Protein AF-A0A7S2WRI7-F1 (afdb_monomer_lite)

Radius of gyration: 18.23 Å; chains: 1; bounding box: 42×22×60 Å

Sequence (151 aa):
MTVATDINPDDLCPLSAICCYVSSIYTKFPDCIGCQGKNVCLCLDSEFLAFKLLKPDGRDDVFMICQEAKCYIIQPKTCCKIQTQCFIFDTRGALPFDAEVPQLCTICGATLYHTSPGFKGCCATLKEIKGGGAPAEPIGGAPVTSAEMER

Organism: NCBI:txid1034831

Structure (mmCIF, N/CA/C/O backbone):
data_AF-A0A7S2WRI7-F1
#
_entry.id   AF-A0A7S2WRI7-F1
#
loop_
_atom_site.group_PDB
_atom_site.id
_atom_site.type_symbol
_atom_site.label_atom_id
_atom_site.label_alt_id
_atom_site.label_comp_id
_atom_site.label_asym_id
_atom_site.label_entity_id
_atom_site.label_seq_id
_atom_site.pdbx_PDB_ins_code
_atom_site.Cartn_x
_atom_site.Cartn_y
_atom_site.Cartn_z
_atom_site.occupancy
_atom_site.B_iso_or_equiv
_atom_site.auth_seq_id
_atom_site.auth_comp_id
_atom_site.auth_asym_id
_atom_site.auth_atom_id
_atom_site.pdbx_PDB_model_num
ATOM 1 N N . MET A 1 1 ? -9.515 -7.076 17.828 1.00 44.53 1 MET A N 1
ATOM 2 C CA . MET A 1 1 ? -10.061 -6.069 16.895 1.00 44.53 1 MET A CA 1
ATOM 3 C C . MET A 1 1 ? -9.432 -6.315 15.540 1.00 44.53 1 MET A C 1
ATOM 5 O O . MET A 1 1 ? -8.381 -5.772 15.221 1.00 44.53 1 MET A O 1
ATOM 9 N N . THR A 1 2 ? -10.039 -7.221 14.790 1.00 45.69 2 THR A N 1
ATOM 10 C CA . THR A 1 2 ? -9.568 -7.656 13.482 1.00 45.69 2 THR A CA 1
ATOM 11 C C . THR A 1 2 ? -10.263 -6.796 12.436 1.00 45.69 2 THR A C 1
ATOM 13 O O . THR A 1 2 ? -11.476 -6.858 12.239 1.00 45.69 2 THR A O 1
ATOM 16 N N . VAL A 1 3 ? -9.489 -5.905 11.836 1.00 54.28 3 VAL A N 1
ATOM 17 C CA . VAL A 1 3 ? -9.949 -4.918 10.858 1.00 54.28 3 VAL A CA 1
ATOM 18 C C . VAL A 1 3 ? -10.250 -5.628 9.538 1.00 54.28 3 VAL A C 1
ATOM 20 O O . VAL A 1 3 ? -9.668 -6.683 9.261 1.00 54.28 3 VAL A O 1
ATOM 23 N N . ALA A 1 4 ? -11.166 -5.085 8.725 1.00 52.88 4 ALA A N 1
ATOM 24 C CA . ALA A 1 4 ? -11.332 -5.545 7.350 1.00 52.88 4 ALA A CA 1
ATOM 25 C C . ALA A 1 4 ? -9.963 -5.645 6.657 1.00 52.88 4 ALA A C 1
ATOM 27 O O . ALA A 1 4 ? -9.086 -4.804 6.830 1.00 52.88 4 ALA A O 1
ATOM 28 N N . THR A 1 5 ? -9.795 -6.772 5.984 1.00 55.97 5 THR A N 1
ATOM 29 C CA . THR A 1 5 ? -8.548 -7.491 5.743 1.00 55.97 5 THR A CA 1
ATOM 30 C C . THR A 1 5 ? -7.458 -6.669 5.065 1.00 55.97 5 THR A C 1
ATOM 32 O O . THR A 1 5 ? -7.734 -5.796 4.246 1.00 55.97 5 THR A O 1
ATOM 35 N N . ASP A 1 6 ? -6.206 -7.008 5.377 1.00 63.44 6 ASP A N 1
ATOM 36 C CA . ASP A 1 6 ? -5.056 -6.607 4.572 1.00 63.44 6 ASP A CA 1
ATOM 37 C C . ASP A 1 6 ? -5.349 -6.929 3.097 1.00 63.44 6 ASP A C 1
ATOM 39 O O . ASP A 1 6 ? -5.741 -8.056 2.770 1.00 63.44 6 ASP A O 1
ATOM 43 N N . ILE A 1 7 ? -5.277 -5.919 2.223 1.00 78.00 7 ILE A N 1
ATOM 44 C CA . ILE A 1 7 ? -5.629 -6.101 0.814 1.00 78.00 7 ILE A CA 1
ATOM 45 C C . ILE A 1 7 ? -4.545 -6.953 0.189 1.00 78.00 7 ILE A C 1
ATOM 47 O O . ILE A 1 7 ? -3.381 -6.542 0.130 1.00 78.00 7 ILE A O 1
ATOM 51 N N . ASN A 1 8 ? -4.946 -8.108 -0.338 1.00 81.88 8 ASN A N 1
ATOM 52 C CA . ASN A 1 8 ? -4.031 -8.951 -1.076 1.00 81.88 8 ASN A CA 1
ATOM 53 C C . ASN A 1 8 ? -3.515 -8.176 -2.307 1.00 81.88 8 ASN A C 1
ATOM 55 O O . ASN A 1 8 ? -4.322 -7.837 -3.177 1.00 81.88 8 ASN A O 1
ATOM 59 N N . PRO A 1 9 ? -2.200 -7.895 -2.409 1.00 80.69 9 PRO A N 1
ATOM 60 C CA . PRO A 1 9 ? -1.638 -7.180 -3.553 1.00 80.69 9 PRO A CA 1
ATOM 61 C C . PRO A 1 9 ? -1.982 -7.840 -4.887 1.00 80.69 9 PRO A C 1
ATOM 63 O O . PRO A 1 9 ? -2.146 -7.147 -5.882 1.00 80.69 9 PRO A O 1
ATOM 66 N N . ASP A 1 10 ? -2.127 -9.163 -4.928 1.00 83.19 10 ASP A N 1
ATOM 67 C CA . ASP A 1 10 ? -2.395 -9.884 -6.172 1.00 83.19 10 ASP A CA 1
ATOM 68 C C . ASP A 1 10 ? -3.760 -9.538 -6.795 1.00 83.19 10 ASP A C 1
ATOM 70 O O . ASP A 1 10 ? -3.931 -9.692 -8.004 1.00 83.19 10 ASP A O 1
ATOM 74 N N . ASP A 1 11 ? -4.702 -9.021 -5.999 1.00 84.94 11 ASP A N 1
ATOM 75 C CA . ASP A 1 11 ? -6.034 -8.600 -6.446 1.00 84.94 11 ASP A CA 1
ATOM 76 C C . ASP A 1 11 ? -6.085 -7.155 -6.969 1.00 84.94 11 ASP A C 1
ATOM 78 O O . ASP A 1 11 ? -7.133 -6.696 -7.429 1.00 84.94 11 ASP A O 1
ATOM 82 N N . LEU A 1 12 ? -4.984 -6.411 -6.865 1.00 87.56 12 LEU A N 1
ATOM 83 C CA . LEU A 1 12 ? -4.922 -5.017 -7.284 1.00 87.56 12 LEU A CA 1
ATOM 84 C C . LEU A 1 12 ? -4.808 -4.910 -8.801 1.00 87.56 12 LEU A C 1
ATOM 86 O O . LEU A 1 12 ? -3.974 -5.580 -9.408 1.00 87.56 12 LEU A O 1
ATOM 90 N N . CYS A 1 13 ? -5.596 -4.014 -9.393 1.00 89.06 13 CYS A N 1
ATOM 91 C CA . CYS A 1 13 ? -5.472 -3.618 -10.792 1.00 89.06 13 CYS A CA 1
ATOM 92 C C . CYS A 1 13 ? -4.631 -2.334 -10.879 1.00 89.06 13 CYS A C 1
ATOM 94 O O . CYS A 1 13 ? -5.143 -1.266 -10.524 1.00 89.06 13 CYS A O 1
ATOM 96 N N . PRO A 1 14 ? -3.363 -2.379 -11.327 1.00 88.44 14 PRO A N 1
ATOM 97 C CA . PRO A 1 14 ? -2.529 -1.188 -11.439 1.00 88.44 14 PRO A CA 1
ATOM 98 C C . PRO A 1 14 ? -3.119 -0.218 -12.463 1.00 88.44 14 PRO A C 1
ATOM 100 O O . PRO A 1 14 ? -3.391 -0.598 -13.596 1.00 88.44 14 PRO A O 1
ATOM 103 N N . LEU A 1 15 ? -3.302 1.044 -12.082 1.00 88.19 15 LEU A N 1
ATOM 104 C CA . LEU A 1 15 ? -3.749 2.117 -12.973 1.00 88.19 15 LEU A CA 1
ATOM 105 C C . LEU A 1 15 ? -2.561 2.924 -13.501 1.00 88.19 15 LEU A C 1
ATOM 107 O O . LEU A 1 15 ? -2.513 3.278 -14.678 1.00 88.19 15 LEU A O 1
ATOM 111 N N . SER A 1 16 ? -1.606 3.221 -12.624 1.00 87.81 16 SER A N 1
ATOM 112 C CA . SER A 1 16 ? -0.396 3.971 -12.942 1.00 87.81 16 SER A CA 1
ATOM 113 C C . SER A 1 16 ? 0.750 3.430 -12.106 1.00 87.81 16 SER A C 1
ATOM 115 O O . SER A 1 16 ? 0.604 3.257 -10.899 1.00 87.81 16 SER A O 1
ATOM 117 N N . ALA A 1 17 ? 1.883 3.140 -12.729 1.00 87.06 17 ALA A N 1
ATOM 118 C CA . ALA A 1 17 ? 3.058 2.666 -12.017 1.00 87.06 17 ALA A CA 1
ATOM 119 C C . ALA A 1 17 ? 4.324 3.174 -12.689 1.00 87.06 17 ALA A C 1
ATOM 121 O O . ALA A 1 17 ? 4.432 3.130 -13.916 1.00 87.06 17 ALA A O 1
ATOM 122 N N . ILE A 1 18 ? 5.287 3.608 -11.881 1.00 85.62 18 ILE A N 1
ATOM 123 C CA . ILE A 1 18 ? 6.623 3.961 -12.344 1.00 85.62 18 ILE A CA 1
ATOM 124 C C . ILE A 1 18 ? 7.658 3.494 -11.327 1.00 85.62 18 ILE A C 1
ATOM 126 O O . ILE A 1 18 ? 7.663 3.917 -10.171 1.00 85.62 18 ILE A O 1
ATOM 130 N N . CYS A 1 19 ? 8.561 2.625 -11.776 1.00 82.00 19 CYS A N 1
ATOM 131 C CA . CYS A 1 19 ? 9.657 2.088 -10.978 1.00 82.00 19 CYS A CA 1
ATOM 132 C C . CYS A 1 19 ? 9.170 1.455 -9.667 1.00 82.00 19 CYS A C 1
ATOM 134 O O . CYS A 1 19 ? 8.765 0.300 -9.663 1.00 82.00 19 CYS A O 1
ATOM 136 N N . CYS A 1 20 ? 9.269 2.189 -8.559 1.00 84.50 20 CYS A N 1
ATOM 137 C CA . CYS A 1 20 ? 9.031 1.732 -7.194 1.00 84.50 20 CYS A CA 1
ATOM 138 C C . CYS A 1 20 ? 7.692 2.199 -6.629 1.00 84.50 20 CYS A C 1
ATOM 140 O O . CYS A 1 20 ? 7.500 2.108 -5.423 1.00 84.50 20 CYS A O 1
ATOM 142 N N . TYR A 1 21 ? 6.812 2.755 -7.458 1.00 87.69 21 TYR A N 1
ATOM 143 C CA . TYR A 1 21 ? 5.544 3.321 -7.027 1.00 87.69 21 TYR A CA 1
ATOM 144 C C . TYR A 1 21 ? 4.421 2.826 -7.929 1.00 87.69 21 TYR A C 1
ATOM 146 O O . TYR A 1 21 ? 4.519 2.907 -9.155 1.00 87.69 21 TYR A O 1
ATOM 154 N N . VAL A 1 22 ? 3.361 2.316 -7.313 1.00 90.12 22 VAL A N 1
ATOM 155 C CA . VAL A 1 22 ? 2.214 1.710 -7.983 1.00 90.12 22 VAL A CA 1
ATOM 156 C C . VAL A 1 22 ? 0.946 2.287 -7.370 1.00 90.12 22 VAL A C 1
ATOM 158 O O . VAL A 1 22 ? 0.697 2.135 -6.177 1.00 90.12 22 VAL A O 1
ATOM 161 N N . SER A 1 23 ? 0.128 2.915 -8.201 1.00 91.19 23 SER A N 1
ATOM 162 C CA . SER A 1 23 ? -1.248 3.284 -7.893 1.00 91.19 23 SER A CA 1
ATOM 163 C C . SER A 1 23 ? -2.183 2.317 -8.602 1.00 91.19 23 SER A C 1
ATOM 165 O O . SER A 1 23 ? -2.118 2.149 -9.821 1.00 91.19 23 SER A O 1
ATOM 167 N N . SER A 1 24 ? -3.062 1.695 -7.833 1.00 91.50 24 SER A N 1
ATOM 168 C CA . SER A 1 24 ? -3.968 0.639 -8.260 1.00 91.50 24 SER A CA 1
ATOM 169 C C . SER A 1 24 ? -5.400 0.936 -7.840 1.00 91.50 24 SER A C 1
ATOM 171 O O . SER A 1 24 ? -5.658 1.791 -6.990 1.00 91.50 24 SER A O 1
ATOM 173 N N . ILE A 1 25 ? -6.330 0.195 -8.431 1.00 90.81 25 ILE A N 1
ATOM 174 C CA . ILE A 1 25 ? -7.738 0.186 -8.058 1.00 90.81 25 ILE A CA 1
ATOM 175 C C . ILE A 1 25 ? -8.082 -1.188 -7.469 1.00 90.81 25 ILE A C 1
ATOM 177 O O . ILE A 1 25 ? -7.679 -2.226 -7.998 1.00 90.81 25 ILE A O 1
ATOM 181 N N . TYR A 1 26 ? -8.847 -1.180 -6.381 1.00 89.94 26 TYR A N 1
ATOM 182 C CA . TYR A 1 26 ? -9.406 -2.340 -5.702 1.00 89.94 26 TYR A CA 1
ATOM 183 C C . TYR A 1 26 ? -10.903 -2.130 -5.463 1.00 89.94 26 TYR A C 1
ATOM 185 O O . TYR A 1 26 ? -11.313 -1.294 -4.661 1.00 89.94 26 TYR A O 1
ATOM 193 N N . THR A 1 27 ? -11.745 -2.886 -6.164 1.00 87.69 27 THR A N 1
ATOM 194 C CA . THR A 1 27 ? -13.203 -2.669 -6.185 1.00 87.69 27 THR A CA 1
ATOM 195 C C . THR A 1 27 ? -14.003 -3.716 -5.408 1.00 87.69 27 THR A C 1
ATOM 197 O O . THR A 1 27 ? -15.231 -3.720 -5.478 1.00 87.69 27 THR A O 1
ATOM 200 N N . LYS A 1 28 ? -13.352 -4.600 -4.636 1.00 86.62 28 LYS A N 1
ATOM 201 C CA . LYS A 1 28 ? -14.062 -5.654 -3.894 1.00 86.62 28 LYS A CA 1
ATOM 202 C C . LYS A 1 28 ? -14.755 -5.084 -2.654 1.00 86.62 28 LYS A C 1
ATOM 204 O O . LYS A 1 28 ? -14.110 -4.715 -1.675 1.00 86.62 28 LYS A O 1
ATOM 209 N N . PHE A 1 29 ? -16.081 -5.040 -2.693 1.00 84.12 29 PHE A N 1
ATOM 210 C CA . PHE A 1 29 ? -16.920 -4.684 -1.550 1.00 84.12 29 PHE A CA 1
ATOM 211 C C . PHE A 1 29 ? -17.024 -5.866 -0.563 1.00 84.12 29 PHE A C 1
ATOM 213 O O . PHE A 1 29 ? -17.133 -7.005 -1.019 1.00 84.12 29 PHE A O 1
ATOM 220 N N . PRO A 1 30 ? -17.043 -5.644 0.766 1.00 84.81 30 PRO A N 1
ATOM 221 C CA . PRO A 1 30 ? -16.974 -4.359 1.478 1.00 84.81 30 PRO A CA 1
ATOM 222 C C . PRO A 1 30 ? -15.541 -3.875 1.778 1.00 84.81 30 PRO A C 1
ATOM 224 O O . PRO A 1 30 ? -15.359 -2.792 2.331 1.00 84.81 30 PRO A O 1
ATOM 227 N N . ASP A 1 31 ? -14.518 -4.651 1.419 1.00 84.50 31 ASP A N 1
ATOM 228 C CA . ASP A 1 31 ? -13.116 -4.402 1.786 1.00 84.50 31 ASP A CA 1
ATOM 229 C C . ASP A 1 31 ? -12.534 -3.11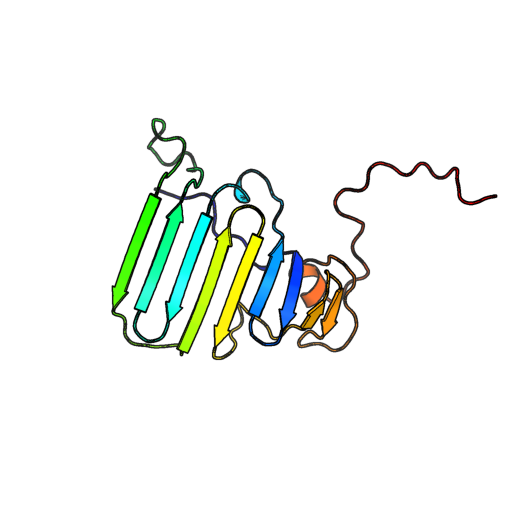0 1.182 1.00 84.50 31 ASP A C 1
ATOM 231 O O . ASP A 1 31 ? -11.613 -2.508 1.743 1.00 84.50 31 AS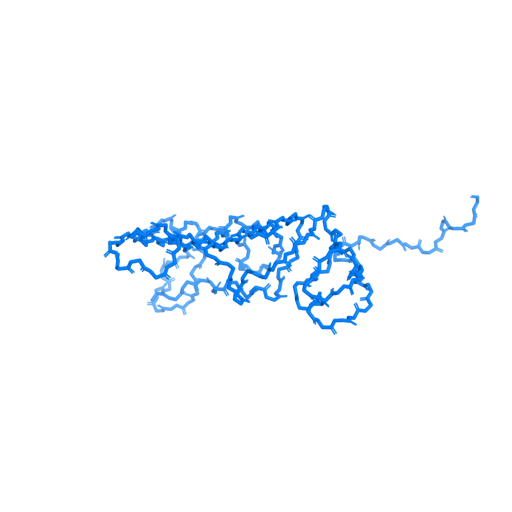P A O 1
ATOM 235 N N . CYS A 1 32 ? -13.085 -2.646 0.060 1.00 86.12 32 CYS A N 1
ATOM 236 C CA . CYS A 1 32 ? -12.733 -1.378 -0.573 1.00 86.12 32 CYS A CA 1
ATOM 237 C C . CYS A 1 32 ? -13.242 -0.136 0.183 1.00 86.12 32 CYS A C 1
ATOM 239 O O . CYS A 1 32 ? -12.971 0.978 -0.246 1.00 86.12 32 CYS A O 1
ATOM 241 N N . ILE A 1 33 ? -13.986 -0.280 1.284 1.00 89.25 33 ILE A N 1
ATOM 242 C CA . ILE A 1 33 ? -14.463 0.860 2.079 1.00 89.25 33 ILE A CA 1
ATOM 243 C C . ILE A 1 33 ? -13.420 1.258 3.121 1.00 89.25 33 ILE A C 1
ATOM 245 O O . ILE A 1 33 ? -12.785 0.401 3.742 1.00 89.25 33 ILE A O 1
ATOM 249 N N . GLY A 1 34 ? -13.289 2.568 3.335 1.00 90.56 34 GLY A N 1
ATOM 250 C CA . GLY A 1 34 ? -12.429 3.161 4.351 1.00 90.56 34 GLY A CA 1
ATOM 251 C C . GLY A 1 34 ? -10.983 3.323 3.901 1.00 90.56 34 GLY A C 1
ATOM 252 O O . GLY A 1 34 ? -10.625 3.079 2.750 1.00 90.56 34 GLY A O 1
ATOM 253 N N . CYS A 1 35 ? -10.147 3.741 4.838 1.00 91.06 35 CYS A N 1
ATOM 254 C CA . CYS A 1 35 ? -8.731 3.966 4.633 1.00 91.06 35 CYS A CA 1
ATOM 255 C C . CYS A 1 35 ? -7.922 3.094 5.586 1.00 91.06 35 CYS A C 1
ATOM 257 O O . CYS A 1 35 ? -8.262 2.957 6.764 1.00 91.06 35 CYS A O 1
ATOM 259 N N . GLN A 1 36 ? -6.826 2.548 5.079 1.00 92.31 36 GLN A N 1
ATOM 260 C CA . GLN A 1 36 ? -5.805 1.898 5.886 1.00 92.31 36 GLN A CA 1
ATOM 261 C C . GLN A 1 36 ? -4.442 2.187 5.290 1.00 92.31 36 GLN A C 1
ATOM 263 O O . GLN A 1 36 ? -4.307 2.294 4.073 1.00 92.31 36 GLN A O 1
ATOM 268 N N . GLY A 1 37 ? -3.418 2.270 6.120 1.00 91.12 37 GLY A N 1
ATOM 269 C CA . GLY A 1 37 ? -2.070 2.347 5.600 1.00 91.12 37 GLY A CA 1
ATOM 270 C C . GLY A 1 37 ? -1.021 1.940 6.604 1.00 91.12 37 GLY A C 1
ATOM 271 O O . GLY A 1 37 ? -1.233 2.015 7.812 1.00 91.12 37 GLY A O 1
ATOM 272 N N . LYS A 1 38 ? 0.109 1.505 6.060 1.00 92.19 38 LYS A N 1
ATOM 273 C CA . LYS A 1 38 ? 1.340 1.169 6.759 1.00 92.19 38 LYS A CA 1
ATOM 274 C C . LYS A 1 38 ? 2.483 1.825 6.011 1.00 92.19 38 LYS A C 1
ATOM 276 O O . LYS A 1 38 ? 2.673 1.581 4.819 1.00 92.19 38 LYS A O 1
ATOM 281 N N . ASN A 1 39 ? 3.214 2.686 6.698 1.00 91.44 39 ASN A N 1
ATOM 282 C CA . ASN A 1 39 ? 4.286 3.457 6.105 1.00 91.44 39 ASN A CA 1
ATOM 283 C C . ASN A 1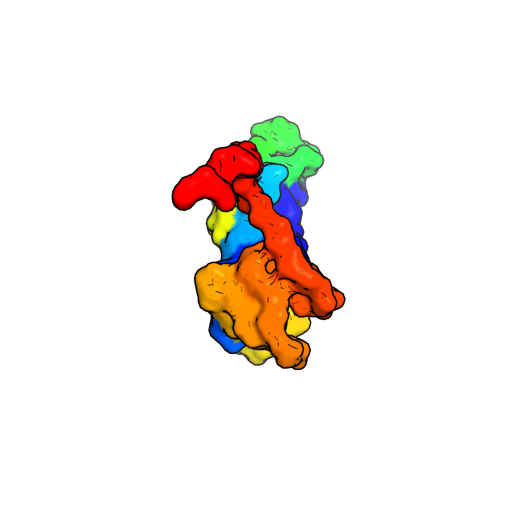 39 ? 5.509 3.412 7.006 1.00 91.44 39 ASN A C 1
ATOM 285 O O . ASN A 1 39 ? 5.445 3.815 8.165 1.00 91.44 39 ASN A O 1
ATOM 289 N N . VAL A 1 40 ? 6.629 2.997 6.430 1.00 93.06 40 VAL A N 1
ATOM 290 C CA . VAL A 1 40 ? 7.954 3.115 7.021 1.00 93.06 40 VAL A CA 1
ATOM 291 C C . VAL A 1 40 ? 8.724 4.159 6.227 1.00 93.06 40 VAL A C 1
ATOM 293 O O . VAL A 1 40 ? 8.891 4.022 5.019 1.00 93.06 40 VAL A O 1
ATOM 296 N N . CYS A 1 41 ? 9.208 5.202 6.886 1.00 91.38 41 CYS A N 1
ATOM 297 C CA . CYS A 1 41 ? 10.106 6.188 6.298 1.00 91.38 41 CYS A CA 1
ATOM 298 C C . CYS A 1 41 ? 11.282 6.387 7.249 1.00 91.38 41 CYS A C 1
ATOM 300 O O . CYS A 1 41 ? 11.143 6.982 8.319 1.00 91.38 41 CYS A O 1
ATOM 302 N N . LEU A 1 42 ? 12.445 5.868 6.862 1.00 90.81 42 LEU A N 1
ATOM 303 C CA . LEU A 1 42 ? 13.654 5.846 7.677 1.00 90.81 42 LEU A CA 1
ATOM 304 C C . LEU A 1 42 ? 13.395 5.158 9.030 1.00 90.81 42 LEU A C 1
ATOM 306 O O . LEU A 1 42 ? 13.202 3.946 9.085 1.00 90.81 42 LEU A O 1
ATOM 310 N N . CYS A 1 43 ? 13.414 5.919 10.124 1.00 93.06 43 CYS A N 1
ATOM 311 C CA . CYS A 1 43 ? 13.163 5.425 11.475 1.00 93.06 43 CYS A CA 1
ATOM 312 C C . CYS A 1 43 ? 11.698 5.543 11.910 1.00 93.06 43 CYS A C 1
ATOM 314 O O . CYS A 1 43 ? 11.371 5.088 13.002 1.00 93.06 43 CYS A O 1
ATOM 316 N N . LEU A 1 44 ? 10.830 6.155 11.104 1.00 92.56 44 LEU A N 1
ATOM 317 C CA . LEU A 1 44 ? 9.418 6.313 11.427 1.00 92.56 44 LEU A CA 1
ATOM 318 C C . LEU A 1 44 ? 8.627 5.140 10.856 1.00 92.56 44 LEU A C 1
ATOM 320 O O . LEU A 1 44 ? 8.601 4.955 9.643 1.00 92.56 44 LEU A O 1
ATOM 324 N N . ASP A 1 45 ? 7.958 4.397 11.727 1.00 92.94 45 ASP A N 1
ATOM 325 C CA . ASP A 1 45 ? 6.971 3.383 11.365 1.00 92.94 45 ASP A CA 1
ATOM 326 C C . ASP A 1 45 ? 5.590 3.878 11.784 1.00 92.94 45 ASP A C 1
ATOM 328 O O . ASP A 1 45 ? 5.395 4.307 12.923 1.00 92.94 45 ASP A O 1
ATOM 332 N N . SER A 1 46 ? 4.647 3.889 10.854 1.00 92.44 46 SER A N 1
ATOM 333 C CA . SER A 1 46 ? 3.313 4.423 11.076 1.00 92.44 46 SER A CA 1
ATOM 334 C C . SER A 1 46 ? 2.261 3.526 10.458 1.00 92.44 46 SER A C 1
ATOM 336 O O . SER A 1 46 ? 2.370 3.112 9.307 1.00 92.44 46 SER A O 1
ATOM 338 N N . GLU A 1 47 ? 1.204 3.279 11.213 1.00 93.50 47 GLU A N 1
ATOM 339 C CA . GLU A 1 47 ? 0.024 2.575 10.741 1.00 93.50 47 GLU A CA 1
ATOM 340 C C . GLU A 1 47 ? -1.205 3.421 11.047 1.00 93.50 47 GLU A C 1
ATOM 342 O O . GLU A 1 47 ? -1.284 4.056 12.101 1.00 93.50 47 GLU A O 1
ATOM 347 N N . PHE A 1 48 ? -2.175 3.439 10.143 1.00 91.75 48 PHE A N 1
ATOM 348 C CA . PHE A 1 48 ? -3.430 4.132 10.385 1.00 91.75 48 PHE A CA 1
ATOM 349 C C . PHE A 1 48 ? -4.612 3.394 9.776 1.00 91.75 48 PHE A C 1
ATOM 351 O O . PHE A 1 48 ? -4.481 2.665 8.793 1.00 91.75 48 PHE A O 1
ATOM 358 N N . LEU A 1 49 ? -5.776 3.637 10.362 1.00 90.56 49 LEU A N 1
ATOM 359 C CA . LEU A 1 49 ? -7.087 3.198 9.919 1.00 90.56 49 LEU A CA 1
ATOM 360 C C . LEU A 1 49 ? -8.038 4.379 10.049 1.00 90.56 49 LEU A C 1
ATOM 362 O O . LEU A 1 49 ? -8.010 5.089 11.054 1.00 90.56 49 LEU A O 1
ATOM 366 N N . ALA A 1 50 ? -8.895 4.588 9.061 1.00 91.56 50 ALA A N 1
ATOM 367 C CA . ALA A 1 50 ? -9.950 5.589 9.143 1.00 91.56 50 ALA A CA 1
ATOM 368 C C . ALA A 1 50 ? -11.186 5.118 8.384 1.00 91.56 50 ALA A C 1
ATOM 370 O O . ALA A 1 50 ? -11.070 4.565 7.295 1.00 91.56 50 ALA A O 1
ATOM 371 N N . PHE A 1 51 ? -12.369 5.328 8.953 1.00 90.56 51 PHE A N 1
ATOM 372 C CA . PHE A 1 51 ? -13.658 4.909 8.380 1.00 90.56 51 PHE A CA 1
ATOM 373 C C . PHE A 1 51 ? -13.686 3.445 7.898 1.00 90.56 51 PHE A C 1
ATOM 375 O O . PHE A 1 51 ? -14.343 3.115 6.909 1.00 90.56 51 PHE A O 1
ATOM 382 N N . LYS A 1 52 ? -12.926 2.564 8.560 1.00 87.44 52 LYS A N 1
ATOM 383 C CA . LYS A 1 52 ? -12.722 1.176 8.131 1.00 87.44 52 LYS A CA 1
ATOM 384 C C . LYS A 1 52 ? -13.742 0.270 8.806 1.00 87.44 52 LYS A C 1
ATOM 386 O O . LYS A 1 52 ? -13.927 0.343 10.021 1.00 87.44 52 LYS A O 1
ATOM 391 N N . LEU A 1 53 ? -14.405 -0.578 8.023 1.00 84.94 53 LEU A N 1
ATOM 392 C CA . LEU A 1 53 ? -15.387 -1.526 8.547 1.00 84.94 53 LEU A CA 1
ATOM 393 C C . LEU A 1 53 ? -14.700 -2.569 9.433 1.00 84.94 53 LEU A C 1
ATOM 395 O O . LEU A 1 53 ? -13.631 -3.089 9.096 1.00 84.94 53 LEU A O 1
ATOM 399 N N . LEU A 1 54 ? -15.319 -2.867 10.572 1.00 76.75 54 LEU A N 1
ATOM 400 C CA . LEU A 1 54 ? -14.865 -3.938 11.449 1.00 76.75 54 LEU A CA 1
ATOM 401 C C . LEU A 1 54 ? -15.468 -5.262 10.993 1.00 76.75 54 LEU A C 1
ATOM 403 O O . LEU A 1 54 ? -16.642 -5.329 10.627 1.00 76.75 54 LEU A O 1
ATOM 407 N N . LYS A 1 55 ? -14.667 -6.330 11.036 1.00 69.25 55 LYS A N 1
ATOM 408 C CA . LYS A 1 55 ? -15.238 -7.677 11.017 1.00 69.25 55 LYS A CA 1
ATOM 409 C C . LYS A 1 55 ? -15.836 -7.966 12.401 1.00 69.25 55 LYS A C 1
ATOM 411 O O . LYS A 1 55 ? -15.352 -7.395 13.381 1.00 69.25 55 LYS A O 1
ATOM 416 N N . PRO A 1 56 ? -16.856 -8.835 12.500 1.00 62.44 56 PRO A N 1
ATOM 417 C CA . PRO A 1 56 ? -17.404 -9.250 13.788 1.00 62.44 56 PRO A CA 1
ATOM 418 C C . PRO A 1 56 ? -16.302 -9.946 14.598 1.00 62.44 56 PRO A C 1
ATOM 420 O O . PRO A 1 56 ? -15.981 -11.106 14.358 1.00 62.44 56 PRO A O 1
ATOM 423 N N . ASP A 1 57 ? -15.657 -9.207 15.496 1.00 59.88 57 ASP A N 1
ATOM 424 C CA . ASP A 1 57 ? -14.535 -9.678 16.314 1.00 59.88 57 ASP A CA 1
ATOM 425 C C . ASP A 1 57 ? -14.773 -9.312 17.784 1.00 59.88 57 ASP A C 1
ATOM 427 O O . ASP A 1 57 ? -14.023 -8.553 18.403 1.00 59.88 57 ASP A O 1
ATOM 431 N N . GLY A 1 58 ? -15.901 -9.794 18.317 1.00 57.94 58 GLY A N 1
ATOM 432 C CA . GLY A 1 58 ? -16.270 -9.690 19.734 1.00 57.94 58 GLY A CA 1
ATOM 433 C C . GLY A 1 58 ? -16.756 -8.312 20.203 1.00 57.94 58 GLY A C 1
ATOM 434 O O . GLY A 1 58 ? -17.044 -8.145 21.386 1.00 57.94 58 GLY A O 1
ATOM 435 N N . ARG A 1 59 ? -16.857 -7.329 19.299 1.00 66.38 59 ARG A N 1
ATOM 436 C CA . ARG A 1 59 ? -17.472 -6.006 19.510 1.00 66.38 59 ARG A CA 1
ATOM 437 C C . ARG A 1 59 ? -18.643 -5.838 18.544 1.00 66.38 59 ARG A C 1
ATOM 439 O O . ARG A 1 59 ? -18.553 -5.090 17.575 1.00 66.38 59 ARG A O 1
ATOM 446 N N . ASP A 1 60 ? -19.732 -6.557 18.802 1.00 68.06 60 ASP A N 1
ATOM 447 C CA . ASP A 1 60 ? -20.955 -6.485 17.983 1.00 68.06 60 ASP A CA 1
ATOM 448 C C . ASP A 1 60 ? -21.634 -5.098 18.056 1.00 68.06 60 ASP A C 1
ATOM 450 O O . ASP A 1 60 ? -22.526 -4.787 17.271 1.00 68.06 60 ASP A O 1
ATOM 454 N N . ASP A 1 61 ? -21.191 -4.243 18.987 1.00 77.56 61 ASP A N 1
ATOM 455 C CA . ASP A 1 61 ? -21.619 -2.856 19.172 1.00 77.56 61 ASP A CA 1
ATOM 456 C C . ASP A 1 61 ? -20.920 -1.854 18.237 1.00 77.56 61 ASP A C 1
ATOM 458 O O . ASP A 1 61 ? -21.377 -0.715 18.119 1.00 77.56 61 ASP A O 1
ATOM 462 N N . VAL A 1 62 ? -19.816 -2.234 17.579 1.00 74.75 62 VAL A N 1
ATOM 463 C CA . VAL A 1 62 ? -19.006 -1.306 16.773 1.00 74.75 62 VAL A CA 1
ATOM 464 C C . VAL A 1 62 ? -19.029 -1.697 15.301 1.00 74.75 62 VAL A C 1
ATOM 466 O O . VAL A 1 62 ? -18.440 -2.687 14.884 1.00 74.75 62 VAL A O 1
ATOM 469 N N . PHE A 1 63 ? -19.664 -0.853 14.490 1.00 79.25 63 PHE A N 1
ATOM 470 C CA . PHE A 1 63 ? -19.775 -1.057 13.044 1.00 79.25 63 PHE A CA 1
ATOM 471 C C . PHE A 1 63 ? -18.491 -0.694 12.271 1.00 79.25 63 PHE A C 1
ATOM 473 O O . PHE A 1 63 ? -18.117 -1.367 11.310 1.00 79.25 63 PHE A O 1
ATOM 480 N N . MET A 1 64 ? -17.804 0.380 12.672 1.00 84.44 64 MET A N 1
ATOM 481 C CA . MET A 1 64 ? -16.606 0.872 11.985 1.00 84.44 64 MET A CA 1
ATOM 482 C C . MET A 1 64 ? -15.634 1.575 12.931 1.00 84.44 64 MET A C 1
ATOM 484 O O . MET A 1 64 ? -16.032 2.130 13.954 1.00 84.44 64 MET A O 1
ATOM 488 N N . ILE A 1 65 ? -14.362 1.608 12.541 1.00 86.81 65 ILE A N 1
ATOM 489 C CA . ILE A 1 65 ? -13.341 2.455 13.158 1.00 86.81 65 ILE A CA 1
ATOM 490 C C . ILE A 1 65 ? -13.407 3.829 12.498 1.00 86.81 65 ILE A C 1
ATOM 492 O O . ILE A 1 65 ? -13.152 3.942 11.301 1.00 86.81 65 ILE A O 1
ATOM 496 N N . CYS A 1 66 ? -13.690 4.882 13.268 1.00 88.19 66 CYS A N 1
ATOM 497 C CA . CYS A 1 66 ? -13.597 6.255 12.765 1.00 88.19 66 CYS A CA 1
ATOM 498 C C . CYS A 1 66 ? -12.140 6.647 12.493 1.00 88.19 66 CYS A C 1
ATOM 500 O O . CYS A 1 66 ? -11.832 7.117 11.402 1.00 88.19 66 CYS A O 1
ATOM 502 N N . GLN A 1 67 ? -11.249 6.420 13.463 1.00 90.75 67 GLN A N 1
ATOM 503 C CA . GLN A 1 67 ? -9.819 6.678 13.334 1.00 90.75 67 GLN A CA 1
ATOM 504 C C . GLN A 1 67 ? -9.025 5.859 14.359 1.00 90.75 67 GLN A C 1
ATOM 506 O O . GLN A 1 67 ? -9.360 5.849 15.541 1.00 90.75 67 GLN A O 1
ATOM 511 N N . GLU A 1 68 ? -7.945 5.228 13.916 1.00 90.31 68 GLU A N 1
ATOM 512 C CA . GLU A 1 68 ? -6.901 4.642 14.757 1.00 90.31 68 GLU A CA 1
ATOM 513 C C . GLU A 1 68 ? -5.556 4.930 14.087 1.00 90.31 68 GLU A C 1
ATOM 515 O O . GLU A 1 68 ? -5.435 4.808 12.870 1.00 90.31 68 GLU A O 1
ATOM 520 N N . ALA A 1 69 ? -4.548 5.342 14.850 1.00 92.50 69 ALA A N 1
ATOM 521 C CA . ALA A 1 69 ? -3.210 5.564 14.322 1.00 92.50 69 ALA A CA 1
ATOM 522 C C . ALA A 1 69 ? -2.159 5.147 15.348 1.00 92.50 69 ALA A C 1
ATOM 524 O O . ALA A 1 69 ? -2.339 5.334 16.553 1.00 92.50 69 ALA A O 1
ATOM 525 N N . LYS A 1 70 ? -1.058 4.589 14.857 1.00 92.25 70 LYS A N 1
ATOM 526 C CA . LYS A 1 70 ? 0.103 4.173 15.640 1.00 92.25 70 LYS A CA 1
ATOM 527 C C . LYS A 1 70 ? 1.347 4.710 14.959 1.00 92.25 70 LYS A C 1
ATOM 529 O O . LYS A 1 70 ? 1.468 4.600 13.745 1.00 92.25 70 LYS A O 1
ATOM 534 N N . CYS A 1 71 ? 2.257 5.271 15.744 1.00 93.38 71 CYS A N 1
ATOM 535 C CA . CYS A 1 71 ? 3.537 5.771 15.261 1.00 93.38 71 CYS A CA 1
ATOM 536 C C . CYS A 1 71 ? 4.638 5.306 16.211 1.00 93.38 71 CYS A C 1
ATOM 538 O O . CYS A 1 71 ? 4.525 5.482 17.426 1.00 93.38 71 CYS A O 1
ATOM 540 N N . TYR A 1 72 ? 5.705 4.751 15.654 1.00 93.81 72 TYR A N 1
ATOM 541 C CA . TYR A 1 72 ? 6.839 4.215 16.391 1.00 93.81 72 TYR A CA 1
ATOM 542 C C . TYR A 1 72 ? 8.151 4.714 15.791 1.00 93.81 72 TYR A C 1
ATOM 544 O O . TYR A 1 72 ? 8.255 4.958 14.589 1.00 93.81 72 TYR A O 1
ATOM 552 N N . ILE A 1 73 ? 9.166 4.832 16.647 1.00 95.88 73 ILE A N 1
ATOM 553 C CA . ILE A 1 73 ? 10.551 4.993 16.212 1.00 95.88 73 ILE A CA 1
ATOM 554 C C . ILE A 1 73 ? 11.199 3.613 16.222 1.00 95.88 73 ILE A C 1
ATOM 556 O O . ILE A 1 73 ? 11.299 2.978 17.272 1.00 95.88 73 ILE A O 1
ATOM 560 N N . ILE A 1 74 ? 11.624 3.151 15.052 1.00 92.06 74 ILE A N 1
ATOM 561 C CA . ILE A 1 74 ? 12.210 1.828 14.840 1.00 92.06 74 ILE A CA 1
ATOM 562 C C . ILE A 1 74 ? 13.638 1.937 14.309 1.00 92.06 74 ILE A C 1
ATOM 564 O O . ILE A 1 74 ? 14.065 2.969 13.786 1.00 92.06 74 ILE A O 1
ATOM 568 N N . GLN A 1 75 ? 14.384 0.837 14.405 1.00 90.62 75 GLN A N 1
ATOM 569 C CA . GLN A 1 75 ? 15.652 0.720 13.698 1.00 90.62 75 GLN A CA 1
ATOM 570 C C . GLN A 1 75 ? 15.383 0.607 12.184 1.00 90.62 75 GLN A C 1
ATOM 572 O O . GLN A 1 75 ? 14.657 -0.305 11.773 1.00 90.62 75 GLN A O 1
ATOM 577 N N . PRO A 1 76 ? 15.962 1.488 11.349 1.00 81.12 76 PRO A N 1
ATOM 578 C CA . PRO A 1 76 ? 15.687 1.508 9.918 1.00 81.12 76 PRO A CA 1
ATOM 579 C C . PRO A 1 76 ? 16.217 0.236 9.249 1.00 81.12 76 PRO A C 1
ATOM 581 O O . PRO A 1 76 ? 17.414 -0.048 9.293 1.00 81.12 76 PRO A O 1
ATOM 584 N N . LYS A 1 77 ? 15.322 -0.525 8.611 1.00 81.88 77 LYS A N 1
ATOM 585 C CA . LYS A 1 77 ? 15.670 -1.680 7.758 1.00 81.88 77 LYS A CA 1
ATOM 586 C C . LYS A 1 77 ? 15.510 -1.391 6.264 1.00 81.88 77 LYS A C 1
ATOM 588 O O . LYS A 1 77 ? 16.098 -2.085 5.444 1.00 81.88 77 LYS A O 1
ATOM 593 N N . THR A 1 78 ? 14.710 -0.384 5.921 1.00 80.50 78 THR A N 1
ATOM 594 C CA . THR A 1 78 ? 14.437 0.081 4.555 1.00 80.50 78 THR A CA 1
ATOM 595 C C . THR A 1 78 ? 14.413 1.611 4.545 1.00 80.50 78 THR A C 1
ATOM 597 O O . THR A 1 78 ? 14.245 2.218 5.605 1.00 80.50 78 THR A O 1
ATOM 600 N N . CYS A 1 79 ? 14.607 2.252 3.387 1.00 85.88 79 CYS A N 1
ATOM 601 C CA . CYS A 1 79 ? 14.555 3.714 3.309 1.00 85.88 79 CYS A CA 1
ATOM 602 C C . CYS A 1 79 ? 13.107 4.196 3.351 1.00 85.88 79 CYS A C 1
ATOM 604 O O . CYS A 1 79 ? 12.763 4.996 4.216 1.00 85.88 79 CYS A O 1
ATOM 606 N N . CYS A 1 80 ? 12.265 3.685 2.454 1.00 87.62 80 CYS A N 1
ATOM 607 C CA . CYS A 1 80 ? 10.847 4.020 2.400 1.00 87.62 80 CYS A CA 1
ATOM 608 C C . CYS A 1 80 ? 10.028 2.787 2.019 1.00 87.62 80 CYS A C 1
ATOM 610 O O . CYS A 1 80 ? 10.374 2.080 1.079 1.00 87.62 80 CYS A O 1
ATOM 612 N N . LYS A 1 81 ? 8.905 2.565 2.691 1.00 90.75 81 LYS A N 1
ATOM 613 C CA . LYS A 1 81 ? 7.864 1.625 2.289 1.00 90.75 81 LYS A CA 1
ATOM 614 C C . LYS A 1 81 ? 6.521 2.268 2.582 1.00 90.75 81 LYS A C 1
ATOM 616 O O . LYS A 1 81 ? 6.297 2.729 3.690 1.00 90.75 81 LYS A O 1
ATOM 621 N N . ILE A 1 82 ? 5.663 2.352 1.583 1.00 90.94 82 ILE A N 1
ATOM 622 C CA . ILE A 1 82 ? 4.358 2.999 1.649 1.00 90.94 82 ILE A CA 1
ATOM 623 C C . ILE A 1 82 ? 3.355 1.970 1.174 1.00 90.94 82 ILE A C 1
ATOM 625 O O . ILE A 1 82 ? 3.521 1.400 0.099 1.00 90.94 82 ILE A O 1
ATOM 629 N N . GLN A 1 83 ? 2.324 1.732 1.962 1.00 91.62 83 GLN A N 1
ATOM 630 C CA . GLN A 1 83 ? 1.158 0.957 1.570 1.00 91.62 83 GLN A CA 1
ATOM 631 C C . GLN A 1 83 ? -0.036 1.705 2.115 1.00 91.62 83 GLN A C 1
ATOM 633 O O . GLN A 1 83 ? -0.163 1.879 3.320 1.00 91.62 83 GLN A O 1
ATOM 638 N N . THR A 1 84 ? -0.869 2.244 1.243 1.00 92.25 84 THR A N 1
ATOM 639 C CA . THR A 1 84 ? -2.017 3.040 1.654 1.00 92.25 84 THR A CA 1
ATOM 640 C C . THR A 1 84 ? -3.179 2.758 0.729 1.00 92.25 84 THR A C 1
ATOM 642 O O . THR A 1 84 ? -3.106 3.006 -0.469 1.00 92.25 84 THR A O 1
ATOM 645 N N . GLN A 1 85 ? -4.272 2.295 1.309 1.00 91.75 85 GLN A N 1
ATOM 646 C CA . GLN A 1 85 ? -5.571 2.241 0.679 1.00 91.75 85 GLN A CA 1
ATOM 647 C C . GLN A 1 85 ? -6.389 3.451 1.133 1.00 91.75 85 GLN A C 1
ATOM 649 O O . GLN A 1 85 ? -6.537 3.707 2.329 1.00 91.75 85 GLN A O 1
ATOM 654 N N . CYS A 1 86 ? -6.975 4.152 0.173 1.00 92.19 86 CYS A N 1
ATOM 655 C CA . CYS A 1 86 ? -8.015 5.145 0.372 1.00 92.19 86 CYS A CA 1
ATOM 656 C C . CYS A 1 86 ? -9.220 4.741 -0.480 1.00 92.19 86 CYS A C 1
ATOM 658 O O . CYS A 1 86 ? -9.251 4.957 -1.694 1.00 92.19 86 CYS A O 1
ATOM 660 N N . PHE A 1 87 ? -10.209 4.120 0.155 1.00 90.25 87 PHE A N 1
ATOM 661 C CA . PHE A 1 87 ? -11.352 3.505 -0.509 1.00 90.25 87 PHE A CA 1
ATOM 662 C C . PHE A 1 87 ? -10.921 2.512 -1.606 1.00 90.25 87 PHE A C 1
ATOM 664 O O . PHE A 1 87 ? -10.234 1.528 -1.329 1.00 90.25 87 PHE A O 1
ATOM 671 N N . ILE A 1 88 ? -11.308 2.768 -2.858 1.00 91.19 88 ILE A N 1
ATOM 672 C CA . ILE A 1 88 ? -10.950 1.928 -4.002 1.00 91.19 88 ILE A CA 1
ATOM 673 C C . ILE A 1 88 ? -9.512 2.142 -4.471 1.00 91.19 88 ILE A C 1
ATOM 675 O O . ILE A 1 88 ? -9.016 1.343 -5.255 1.00 91.19 88 ILE A O 1
ATOM 679 N N . PHE A 1 89 ? -8.851 3.219 -4.054 1.00 91.69 89 PHE A N 1
ATOM 680 C CA . PHE A 1 89 ? -7.490 3.509 -4.481 1.00 91.69 89 PHE A CA 1
ATOM 681 C C . PHE A 1 89 ? -6.504 2.843 -3.536 1.00 91.69 89 PHE A C 1
ATOM 683 O O . PHE A 1 89 ? -6.585 3.027 -2.326 1.00 91.69 89 PHE A O 1
ATOM 690 N N . ASP A 1 90 ? -5.548 2.112 -4.089 1.00 92.50 90 ASP A N 1
ATOM 691 C CA . ASP A 1 90 ? -4.435 1.524 -3.349 1.00 92.50 90 ASP A CA 1
ATOM 692 C C . ASP A 1 90 ? -3.129 2.081 -3.916 1.00 92.50 90 ASP A C 1
ATOM 694 O O . ASP A 1 90 ? -2.936 2.167 -5.126 1.00 92.50 90 ASP A O 1
ATOM 698 N N . THR A 1 91 ? -2.251 2.534 -3.037 1.00 91.38 91 THR A N 1
ATOM 699 C CA . THR A 1 91 ? -0.938 3.066 -3.371 1.00 91.38 91 THR A CA 1
ATOM 700 C C . THR A 1 91 ? 0.107 2.256 -2.640 1.00 91.38 91 THR A C 1
ATOM 702 O O . THR A 1 91 ? 0.079 2.179 -1.410 1.00 91.38 91 THR A O 1
ATOM 705 N N . ARG A 1 92 ? 1.074 1.717 -3.381 1.00 91.56 92 ARG A N 1
ATOM 706 C CA . ARG A 1 92 ? 2.231 1.032 -2.807 1.00 91.56 92 ARG A CA 1
ATOM 707 C C . ARG A 1 92 ? 3.524 1.598 -3.352 1.00 91.56 92 ARG A C 1
ATOM 709 O O . ARG A 1 92 ? 3.628 1.893 -4.539 1.00 91.56 92 ARG A O 1
ATOM 716 N N . GLY A 1 93 ? 4.517 1.722 -2.484 1.00 89.38 93 GLY A N 1
ATOM 717 C CA . GLY A 1 93 ? 5.865 2.087 -2.875 1.00 89.38 93 GLY A CA 1
ATOM 718 C C . GLY A 1 93 ? 6.929 1.482 -1.972 1.00 89.38 93 GLY A C 1
ATOM 719 O O . GLY A 1 93 ? 6.691 1.321 -0.780 1.00 89.38 93 GLY A O 1
ATOM 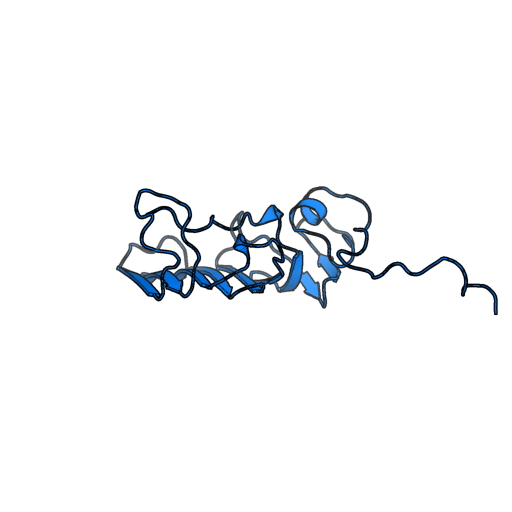720 N N . ALA A 1 94 ? 8.097 1.147 -2.521 1.00 88.31 94 ALA A N 1
ATOM 721 C CA . ALA A 1 94 ? 9.220 0.617 -1.742 1.00 88.31 94 ALA A CA 1
ATOM 722 C C . ALA A 1 94 ? 10.578 1.079 -2.295 1.00 88.31 94 ALA A C 1
ATOM 724 O O . ALA A 1 94 ? 10.860 0.949 -3.485 1.00 88.31 94 ALA A O 1
ATOM 725 N N . LEU A 1 95 ? 11.433 1.607 -1.421 1.00 84.31 95 LEU A N 1
ATOM 726 C CA . LEU A 1 95 ? 12.803 2.014 -1.711 1.00 84.31 95 LEU A CA 1
ATOM 727 C C . LEU A 1 95 ? 13.740 1.445 -0.626 1.00 84.31 95 LEU A C 1
ATOM 729 O O . LEU A 1 95 ? 13.656 1.901 0.519 1.00 84.31 95 LEU A O 1
ATOM 733 N N . PRO A 1 96 ? 14.659 0.513 -0.950 1.00 78.81 96 PRO A N 1
ATOM 734 C CA . PRO A 1 96 ? 14.819 -0.187 -2.235 1.00 78.81 96 PRO A CA 1
ATOM 735 C C . PRO A 1 96 ? 13.629 -1.112 -2.559 1.00 78.81 96 PRO A C 1
ATOM 737 O O . PRO A 1 96 ? 12.812 -1.395 -1.687 1.00 78.81 96 PRO A O 1
ATOM 740 N N . PHE A 1 97 ? 13.530 -1.571 -3.813 1.00 74.12 97 PHE A N 1
ATOM 741 C CA . PHE A 1 97 ? 12.462 -2.478 -4.256 1.00 74.12 97 PHE A CA 1
ATOM 742 C C . PHE A 1 97 ? 12.410 -3.748 -3.399 1.00 74.12 97 PHE A C 1
ATOM 744 O O . PHE A 1 97 ? 13.452 -4.297 -3.033 1.00 74.12 97 PHE A O 1
ATOM 751 N N . ASP A 1 98 ? 11.204 -4.245 -3.141 1.00 77.06 98 ASP A N 1
ATOM 752 C CA . ASP A 1 98 ? 10.978 -5.514 -2.457 1.00 77.06 98 ASP A CA 1
ATOM 753 C C . ASP A 1 98 ? 10.016 -6.410 -3.256 1.00 77.06 98 ASP A C 1
ATOM 755 O O . ASP A 1 98 ? 9.541 -6.052 -4.334 1.00 77.06 98 ASP A O 1
ATOM 759 N N . ALA A 1 99 ? 9.762 -7.622 -2.758 1.00 70.81 99 ALA A N 1
ATOM 760 C CA . ALA A 1 99 ? 8.872 -8.573 -3.426 1.00 70.81 99 ALA A CA 1
ATOM 761 C C . ALA A 1 99 ? 7.393 -8.129 -3.428 1.00 70.81 99 ALA A C 1
ATOM 763 O O . ALA A 1 99 ? 6.602 -8.650 -4.216 1.00 70.81 99 ALA A O 1
ATOM 764 N N . GLU A 1 100 ? 7.013 -7.191 -2.553 1.00 72.38 100 GLU A N 1
ATOM 765 C CA . GLU A 1 100 ? 5.641 -6.690 -2.439 1.00 72.38 100 GLU A CA 1
ATOM 766 C C . GLU A 1 100 ? 5.364 -5.550 -3.423 1.00 72.38 100 GLU A C 1
ATOM 768 O O . GLU A 1 100 ? 4.240 -5.438 -3.917 1.00 72.38 100 GLU A O 1
ATOM 773 N N . VAL A 1 101 ? 6.374 -4.734 -3.743 1.00 79.00 101 VAL A N 1
ATOM 774 C CA . VAL A 1 101 ? 6.299 -3.668 -4.750 1.00 79.00 101 VAL A CA 1
ATOM 775 C C . VAL A 1 101 ? 7.288 -3.962 -5.885 1.00 79.00 101 VAL A C 1
ATOM 777 O O . VAL A 1 101 ? 8.412 -3.446 -5.888 1.00 79.00 101 VAL A O 1
ATOM 780 N N . PRO A 1 102 ? 6.894 -4.801 -6.865 1.00 72.56 102 PRO A N 1
ATOM 781 C CA . PRO A 1 102 ? 7.752 -5.128 -7.992 1.00 72.56 102 PRO A CA 1
ATOM 782 C C . PRO A 1 102 ? 7.952 -3.917 -8.907 1.00 72.56 102 PRO A C 1
ATOM 784 O O . PRO A 1 102 ? 7.118 -3.013 -8.977 1.00 72.56 102 PRO A O 1
ATOM 787 N N . GLN A 1 103 ? 9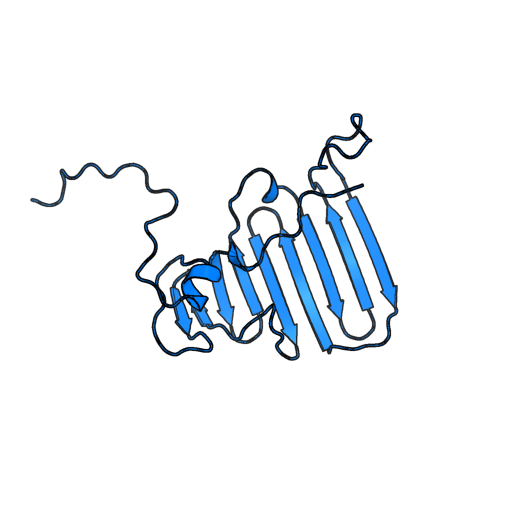.051 -3.931 -9.665 1.00 78.38 103 GLN A N 1
ATOM 788 C CA . GLN A 1 103 ? 9.332 -2.886 -10.640 1.00 78.38 103 GLN A CA 1
ATOM 789 C C . GLN A 1 103 ? 8.332 -2.960 -11.803 1.00 78.38 103 GLN A C 1
ATOM 791 O O . GLN A 1 103 ? 8.325 -3.924 -12.574 1.00 78.38 103 GLN A O 1
ATOM 796 N N . LEU A 1 104 ? 7.486 -1.938 -11.916 1.00 79.94 104 LEU A N 1
ATOM 797 C CA . LEU A 1 104 ? 6.374 -1.884 -12.863 1.00 79.94 104 LEU A CA 1
ATOM 798 C C . LEU A 1 104 ? 6.373 -0.564 -13.637 1.00 79.94 104 LEU A C 1
ATOM 800 O O . LEU A 1 104 ? 6.709 0.495 -13.103 1.00 79.94 104 LEU A O 1
ATOM 804 N N . CYS A 1 105 ? 5.944 -0.635 -14.896 1.00 83.50 105 CYS A N 1
ATOM 805 C CA . CYS A 1 105 ? 5.567 0.528 -15.690 1.00 83.50 105 CYS A CA 1
ATOM 806 C C . CYS A 1 105 ? 4.149 0.320 -16.222 1.00 83.50 105 CYS A C 1
ATOM 808 O O . CYS A 1 105 ? 3.918 -0.565 -17.051 1.00 83.50 105 CYS A O 1
ATOM 810 N N . THR A 1 106 ? 3.202 1.108 -15.718 1.00 83.12 106 THR A N 1
ATOM 811 C CA . THR A 1 106 ? 1.789 1.052 -16.114 1.00 83.12 106 THR A CA 1
ATOM 812 C C . THR A 1 106 ? 1.294 2.456 -16.403 1.00 83.12 106 THR A C 1
ATOM 814 O O . THR A 1 106 ? 1.543 3.368 -15.617 1.00 83.12 106 THR A O 1
ATOM 817 N N . ILE A 1 107 ? 0.584 2.626 -17.516 1.00 83.31 107 ILE A N 1
ATOM 818 C CA . ILE A 1 107 ? -0.036 3.896 -17.900 1.00 83.31 107 ILE A CA 1
ATOM 819 C C . ILE A 1 107 ? -1.502 3.620 -18.216 1.00 83.31 107 ILE A C 1
ATOM 821 O O . ILE A 1 107 ? -1.798 2.815 -19.092 1.00 83.31 107 ILE A O 1
ATOM 825 N N . CYS A 1 108 ? -2.417 4.284 -17.510 1.00 82.56 108 CYS A N 1
ATOM 826 C CA . CYS A 1 108 ? -3.865 4.154 -17.710 1.00 82.56 108 CYS A CA 1
ATOM 827 C C . CYS A 1 108 ? -4.360 2.691 -17.728 1.00 82.56 108 CYS A C 1
ATOM 829 O O . CYS A 1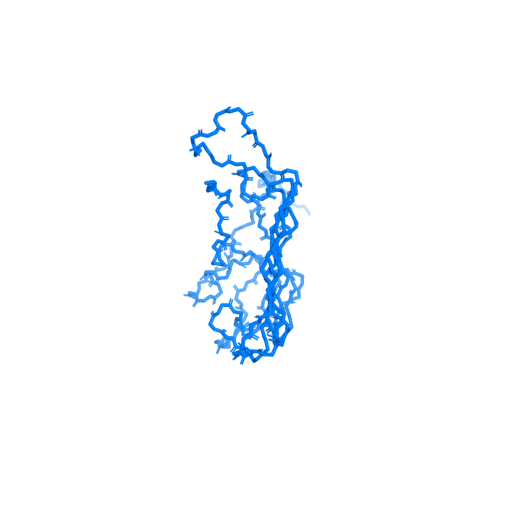 108 ? -5.160 2.317 -18.579 1.00 82.56 108 CYS A O 1
ATOM 831 N N . GLY A 1 109 ? -3.856 1.850 -16.820 1.00 79.38 109 GLY A N 1
ATOM 832 C CA . GLY A 1 109 ? -4.228 0.432 -16.736 1.00 79.38 109 GLY A CA 1
ATOM 833 C C . GLY A 1 109 ? -3.495 -0.492 -17.713 1.00 79.38 109 GLY A C 1
ATOM 834 O O . GLY A 1 109 ? -3.608 -1.709 -17.599 1.00 79.38 109 GLY A O 1
ATOM 835 N N . ALA A 1 110 ? -2.722 0.052 -18.655 1.00 79.69 110 ALA A N 1
ATOM 836 C CA . ALA A 1 110 ? -1.905 -0.718 -19.582 1.00 79.69 110 ALA A CA 1
ATOM 837 C C . ALA A 1 110 ? -0.508 -0.947 -18.992 1.00 79.69 110 ALA A C 1
ATOM 839 O O . ALA A 1 110 ? 0.298 -0.015 -18.896 1.00 79.69 110 ALA A O 1
ATOM 840 N N . THR A 1 111 ? -0.204 -2.186 -18.598 1.00 79.12 111 THR A N 1
ATOM 841 C CA . THR A 1 111 ? 1.127 -2.540 -18.086 1.00 79.12 111 THR A CA 1
ATOM 842 C C . THR A 1 111 ? 2.078 -2.799 -19.250 1.00 79.12 111 THR A C 1
ATOM 844 O O . THR A 1 111 ? 1.968 -3.793 -19.973 1.00 79.12 111 THR A O 1
ATOM 847 N N . LEU A 1 112 ? 3.023 -1.875 -19.424 1.00 71.56 112 LEU A N 1
ATOM 848 C CA . LEU A 1 112 ? 4.011 -1.872 -20.504 1.00 71.56 112 LEU A CA 1
ATOM 849 C C . LEU A 1 112 ? 5.217 -2.752 -20.178 1.00 71.56 112 LEU A C 1
ATOM 851 O O . LEU A 1 112 ? 5.803 -3.366 -21.068 1.00 71.56 112 LEU A O 1
ATOM 855 N N . TYR A 1 113 ? 5.597 -2.788 -18.901 1.00 70.44 113 TYR A N 1
ATOM 856 C CA . TYR A 1 113 ? 6.751 -3.536 -18.432 1.00 70.44 113 TYR A CA 1
ATOM 857 C C . TYR A 1 113 ? 6.527 -4.049 -17.009 1.00 70.44 113 TYR A C 1
ATOM 859 O O . TYR A 1 113 ? 6.138 -3.300 -16.110 1.00 70.44 113 TYR A O 1
ATOM 867 N N . HIS A 1 114 ? 6.829 -5.328 -16.828 1.00 71.81 114 HIS A N 1
ATOM 868 C CA . HIS A 1 114 ? 7.062 -5.987 -15.549 1.00 71.81 114 HIS A CA 1
ATOM 869 C C . HIS A 1 114 ? 8.449 -6.652 -15.625 1.00 71.81 114 HIS A C 1
ATOM 871 O O . HIS A 1 114 ? 9.058 -6.686 -16.694 1.00 71.81 114 HIS A O 1
ATOM 877 N N . THR A 1 115 ? 8.959 -7.218 -14.528 1.00 65.69 115 THR A N 1
ATOM 878 C CA . THR A 1 115 ? 10.249 -7.942 -14.501 1.00 65.69 115 THR A CA 1
ATOM 879 C C . THR A 1 115 ? 10.378 -9.044 -15.566 1.00 65.69 115 THR A C 1
ATOM 881 O O . THR A 1 115 ? 11.493 -9.455 -15.880 1.00 65.69 115 THR A O 1
ATOM 884 N N . SER A 1 116 ? 9.268 -9.485 -16.170 1.00 56.78 116 SER A N 1
ATOM 885 C CA . SER A 1 116 ? 9.249 -10.227 -17.432 1.00 56.78 116 SER A CA 1
ATOM 886 C C . SER A 1 116 ? 8.822 -9.321 -18.605 1.00 56.78 116 SER A C 1
ATOM 888 O O . SER A 1 116 ? 7.766 -8.685 -18.535 1.00 56.78 116 SER A O 1
ATOM 890 N N . PRO A 1 117 ? 9.603 -9.260 -19.702 1.00 53.56 117 PRO A N 1
ATOM 891 C CA . PRO A 1 117 ? 9.297 -8.395 -20.837 1.00 53.56 117 PRO A CA 1
ATOM 892 C C . PRO A 1 117 ? 7.994 -8.809 -21.540 1.00 53.56 117 PRO A C 1
ATOM 894 O O . PRO A 1 117 ? 7.671 -9.995 -21.646 1.00 53.56 117 PRO A O 1
ATOM 897 N N . GLY A 1 118 ? 7.264 -7.813 -22.047 1.00 58.72 118 GLY A N 1
ATOM 898 C CA . GLY A 1 118 ? 6.053 -7.984 -22.852 1.00 58.72 118 GLY A CA 1
ATOM 899 C C . GLY A 1 118 ? 4.841 -7.254 -22.276 1.00 58.72 118 GLY A C 1
ATOM 900 O O . GLY A 1 118 ? 4.685 -7.149 -21.062 1.00 58.72 118 GLY A O 1
ATOM 901 N N . PHE A 1 119 ? 3.971 -6.773 -23.164 1.00 63.06 119 PHE A N 1
ATOM 902 C CA . PHE A 1 119 ? 2.678 -6.199 -22.800 1.00 63.06 119 PHE A CA 1
ATOM 903 C C . PHE A 1 119 ? 1.803 -7.270 -22.139 1.00 63.06 119 PHE A C 1
ATOM 905 O O . PHE A 1 119 ? 1.609 -8.346 -22.708 1.00 63.06 119 PHE A O 1
ATOM 912 N N . LYS A 1 120 ? 1.298 -6.987 -20.934 1.00 65.75 120 LYS A N 1
ATOM 913 C CA . LYS A 1 120 ? 0.520 -7.951 -20.132 1.00 65.75 120 LYS A CA 1
ATOM 914 C C . LYS A 1 120 ? -0.990 -7.689 -20.136 1.00 65.75 120 LYS A C 1
ATOM 916 O O . LYS A 1 120 ? -1.715 -8.363 -19.419 1.00 65.75 120 LYS A O 1
ATOM 921 N N . GLY A 1 121 ? -1.465 -6.756 -20.963 1.00 66.69 121 GLY A N 1
ATOM 922 C CA . GLY A 1 121 ? -2.884 -6.421 -21.086 1.00 66.69 121 GLY A CA 1
ATOM 923 C C . GLY A 1 121 ? -3.253 -5.064 -20.484 1.00 66.69 121 GLY A C 1
ATOM 924 O O . GLY A 1 121 ? -2.417 -4.359 -19.915 1.00 66.69 121 GLY A O 1
ATOM 925 N N . CYS A 1 122 ? -4.523 -4.698 -20.662 1.00 76.06 122 CYS A N 1
ATOM 926 C CA . CYS A 1 122 ? -5.150 -3.523 -20.062 1.00 76.06 122 CYS A CA 1
ATOM 927 C C . CYS A 1 122 ? -6.024 -3.971 -18.886 1.00 76.06 122 CYS A C 1
ATOM 929 O O . CYS A 1 122 ? -6.725 -4.974 -19.008 1.00 76.06 122 CYS A O 1
ATOM 931 N N . CYS A 1 123 ? -5.980 -3.238 -17.774 1.00 79.06 123 CYS A N 1
ATOM 932 C CA . CYS A 1 123 ? -6.740 -3.517 -16.552 1.00 79.06 123 CYS A CA 1
ATOM 933 C C . CYS A 1 123 ? -6.495 -4.918 -15.961 1.00 79.06 123 CYS A C 1
ATOM 935 O O . CYS A 1 123 ? -7.371 -5.481 -15.308 1.00 79.06 123 CYS A O 1
ATOM 937 N N . ALA A 1 124 ? -5.305 -5.479 -16.192 1.00 81.31 124 ALA A N 1
ATOM 938 C CA . ALA A 1 124 ? -4.908 -6.752 -15.613 1.00 81.31 124 ALA A CA 1
ATOM 939 C C . ALA A 1 124 ? -4.550 -6.574 -14.131 1.00 81.31 124 ALA A C 1
ATOM 941 O O . ALA A 1 124 ? -3.894 -5.609 -13.734 1.00 81.31 124 ALA A O 1
ATOM 942 N N . THR A 1 125 ? -4.951 -7.531 -13.308 1.00 84.19 125 THR A N 1
ATOM 943 C CA . THR A 1 125 ? -4.540 -7.623 -11.906 1.00 84.19 125 THR A CA 1
ATOM 944 C C . THR A 1 125 ? -3.054 -7.969 -11.787 1.00 84.19 125 THR A C 1
ATOM 946 O O . THR A 1 125 ? -2.453 -8.566 -12.687 1.00 84.19 125 THR A O 1
ATOM 949 N N . LEU A 1 126 ? -2.435 -7.659 -10.644 1.00 80.88 126 LEU A N 1
ATOM 950 C CA . LEU A 1 126 ? -1.044 -8.047 -10.380 1.00 80.88 126 LEU A CA 1
ATOM 951 C C . LEU A 1 126 ? -0.832 -9.567 -10.480 1.00 80.88 126 LEU A C 1
ATOM 953 O O . LEU A 1 126 ? 0.232 -10.002 -10.927 1.00 80.88 126 LEU A O 1
ATOM 957 N N . LYS A 1 127 ? -1.844 -10.376 -10.145 1.00 81.88 127 LYS A N 1
ATOM 958 C CA . LYS A 1 127 ? -1.826 -11.829 -10.357 1.00 81.88 127 LYS A CA 1
ATOM 959 C C . LYS A 1 127 ? -1.671 -12.208 -11.834 1.00 81.88 127 LYS A C 1
ATOM 961 O O . LYS A 1 127 ? -0.847 -13.060 -12.166 1.00 81.88 127 LYS A O 1
ATOM 966 N N . GLU A 1 128 ? -2.443 -11.580 -12.715 1.00 79.62 128 GLU A N 1
ATOM 967 C CA . GLU A 1 128 ? -2.437 -11.850 -14.161 1.00 79.62 128 GLU A CA 1
ATOM 968 C C . GLU A 1 128 ? -1.127 -11.388 -14.812 1.00 79.62 128 GLU A C 1
ATOM 970 O O . GLU A 1 128 ? -0.532 -12.117 -15.613 1.00 79.62 128 GLU A O 1
ATOM 975 N N . ILE A 1 129 ? -0.609 -10.234 -14.378 1.00 76.75 129 ILE A N 1
ATOM 976 C CA . ILE A 1 129 ? 0.676 -9.681 -14.832 1.00 76.75 129 ILE A CA 1
ATOM 977 C C . ILE A 1 129 ? 1.840 -10.623 -14.478 1.00 76.75 129 ILE A C 1
ATOM 979 O O . ILE A 1 129 ? 2.720 -10.860 -15.313 1.00 76.75 129 ILE A O 1
ATOM 983 N N . LYS A 1 130 ? 1.837 -11.205 -13.267 1.00 73.69 130 LYS A N 1
ATOM 984 C CA . LYS A 1 130 ? 2.849 -12.179 -12.814 1.00 73.69 130 LYS A CA 1
ATOM 985 C C . LYS A 1 130 ? 2.729 -13.539 -13.520 1.00 73.69 130 LYS A C 1
ATOM 987 O O . LYS A 1 130 ? 3.750 -14.178 -13.764 1.00 73.69 130 LYS A O 1
ATOM 992 N N . GLY A 1 131 ? 1.510 -13.978 -13.846 1.00 60.66 131 GLY A N 1
ATOM 993 C CA . GLY A 1 131 ? 1.202 -15.319 -14.368 1.00 60.66 131 GLY A CA 1
ATOM 994 C C . GLY A 1 131 ? 1.356 -15.524 -15.881 1.00 60.66 131 GLY A C 1
ATOM 995 O O . GLY A 1 131 ? 1.283 -16.661 -16.337 1.00 60.66 131 GLY A O 1
ATOM 996 N N . GLY A 1 132 ? 1.588 -14.468 -16.671 1.00 52.69 132 GLY A N 1
ATOM 997 C CA . GLY A 1 132 ? 1.837 -14.593 -18.115 1.00 52.69 132 GLY A CA 1
ATOM 998 C C . GLY A 1 132 ? 0.624 -15.026 -18.952 1.00 52.69 132 GLY A C 1
ATOM 999 O O . GLY A 1 132 ? 0.799 -15.769 -19.915 1.00 52.69 132 GLY A O 1
ATOM 1000 N N . GLY A 1 133 ? -0.584 -14.572 -18.602 1.00 35.34 133 GLY A N 1
ATOM 1001 C CA . GLY A 1 133 ? -1.838 -14.928 -19.280 1.00 35.34 133 GLY A CA 1
ATOM 1002 C C . GLY A 1 133 ? -2.463 -13.795 -20.106 1.00 35.34 133 GLY A C 1
ATOM 1003 O O . GLY A 1 133 ? -2.232 -12.624 -19.837 1.00 35.34 133 GLY A O 1
ATOM 1004 N N . ALA A 1 134 ? -3.228 -14.205 -21.120 1.00 34.56 134 ALA A N 1
ATOM 1005 C CA . ALA A 1 134 ? -4.037 -13.458 -22.094 1.00 34.56 134 ALA A CA 1
ATOM 1006 C C . ALA A 1 134 ? -4.936 -12.330 -21.503 1.00 34.56 134 ALA A C 1
ATOM 1008 O O . ALA A 1 134 ? -5.168 -12.324 -20.296 1.00 34.56 134 ALA A O 1
ATOM 1009 N N . PRO A 1 135 ? -5.435 -11.375 -22.328 1.00 40.66 135 PRO A N 1
ATOM 1010 C CA . PRO A 1 135 ? -6.078 -10.142 -21.857 1.00 40.66 135 PRO A CA 1
ATOM 1011 C C . PRO A 1 135 ? -7.296 -10.389 -20.960 1.00 40.66 135 PRO A C 1
ATOM 1013 O O . PRO A 1 135 ? -8.128 -11.244 -21.256 1.00 40.66 135 PRO A O 1
ATOM 1016 N N . ALA A 1 136 ? -7.396 -9.590 -19.896 1.00 43.66 136 ALA A N 1
ATOM 1017 C CA . ALA A 1 136 ? -8.535 -9.563 -18.990 1.00 43.66 136 ALA A CA 1
ATOM 1018 C C . ALA A 1 136 ? -9.822 -9.154 -19.731 1.00 43.66 136 ALA A C 1
ATOM 1020 O O . ALA A 1 136 ? -9.835 -8.172 -20.482 1.00 43.66 136 ALA A O 1
ATOM 1021 N N . GLU A 1 137 ? -10.912 -9.892 -19.507 1.00 36.28 137 GLU A N 1
ATOM 1022 C CA . GLU A 1 137 ? -12.256 -9.427 -19.853 1.00 36.28 137 GLU A CA 1
ATOM 1023 C C . GLU A 1 137 ? -12.611 -8.188 -19.008 1.00 36.28 137 GLU A C 1
ATOM 1025 O O . GLU A 1 137 ? -12.214 -8.095 -17.842 1.00 36.28 137 GLU A O 1
ATOM 1030 N N . PRO A 1 138 ? -13.347 -7.214 -19.573 1.00 36.25 138 PRO A N 1
ATOM 1031 C CA . PRO A 1 138 ? -13.630 -5.956 -18.899 1.00 36.25 138 PRO A CA 1
ATOM 1032 C C . PRO A 1 138 ? -14.438 -6.183 -17.619 1.00 36.25 138 PRO A C 1
ATOM 1034 O O . PRO A 1 138 ? -15.587 -6.629 -17.644 1.00 36.25 138 PRO A O 1
ATOM 1037 N N . ILE A 1 139 ? -13.847 -5.801 -16.487 1.00 44.66 139 ILE A N 1
ATOM 1038 C CA . ILE A 1 139 ? -14.526 -5.752 -15.194 1.00 44.66 139 ILE A CA 1
ATOM 1039 C C . ILE A 1 139 ? -15.539 -4.599 -15.249 1.00 44.66 139 ILE A C 1
ATOM 1041 O O . ILE A 1 139 ? -15.193 -3.441 -15.024 1.00 44.66 139 ILE A O 1
ATOM 1045 N N . GLY A 1 140 ? -16.796 -4.921 -15.568 1.00 40.41 140 GLY A N 1
ATOM 1046 C CA . GLY A 1 140 ? -17.936 -4.011 -15.401 1.00 40.41 140 GLY A CA 1
ATOM 1047 C C . GLY A 1 140 ? -18.494 -3.345 -16.662 1.00 40.41 140 GLY A C 1
ATOM 1048 O O . GLY A 1 140 ? -19.000 -2.229 -16.576 1.00 40.41 140 GLY A O 1
ATOM 1049 N N . GLY A 1 141 ? -18.455 -4.002 -17.823 1.00 28.77 141 GLY A N 1
ATOM 1050 C CA . GLY A 1 141 ? -19.235 -3.548 -18.979 1.00 28.77 141 GLY A CA 1
ATOM 1051 C C . GLY A 1 141 ? -20.732 -3.834 -18.805 1.00 28.77 141 GLY A C 1
ATOM 1052 O O . GLY A 1 141 ? -21.118 -4.977 -18.567 1.00 28.77 141 GLY A O 1
ATOM 1053 N N . ALA A 1 142 ? -21.587 -2.818 -18.962 1.00 28.61 142 ALA A N 1
ATOM 1054 C CA . ALA A 1 142 ? -22.991 -3.045 -19.312 1.00 28.61 142 ALA A CA 1
ATOM 1055 C C . ALA A 1 142 ? -23.054 -3.925 -20.582 1.00 28.61 142 ALA A C 1
ATOM 1057 O O . ALA A 1 142 ? -22.176 -3.788 -21.438 1.00 28.61 142 ALA A O 1
ATOM 1058 N N . PRO A 1 143 ? -24.038 -4.833 -20.722 1.00 32.66 143 PRO A N 1
ATOM 1059 C CA . PRO A 1 143 ? -24.063 -5.780 -21.829 1.00 32.66 143 PRO A CA 1
ATOM 1060 C C . PRO A 1 143 ? -24.207 -5.021 -23.150 1.00 32.66 143 PRO A C 1
ATOM 1062 O O . PRO A 1 143 ? -25.270 -4.482 -23.452 1.00 32.66 143 PRO A O 1
ATOM 1065 N N . VAL A 1 144 ? -23.138 -4.976 -23.944 1.00 40.38 144 VAL A N 1
ATOM 1066 C CA . VAL A 1 144 ? -23.216 -4.515 -25.329 1.00 40.38 144 VAL A CA 1
ATOM 1067 C C . VAL A 1 144 ? -23.784 -5.685 -26.122 1.00 40.38 144 VAL A C 1
ATOM 1069 O O . VAL A 1 144 ? -23.083 -6.645 -26.440 1.00 40.38 144 VAL A O 1
ATOM 1072 N N . THR A 1 145 ? -25.094 -5.663 -26.358 1.00 36.66 145 THR A N 1
ATOM 1073 C CA . THR A 1 145 ? -25.757 -6.621 -27.245 1.00 36.66 145 THR A CA 1
ATOM 1074 C C . THR A 1 145 ? -25.147 -6.512 -28.638 1.00 36.66 145 THR A C 1
ATOM 1076 O O . THR A 1 145 ? -24.984 -5.412 -29.158 1.00 36.66 145 THR A O 1
ATOM 1079 N N . SER A 1 146 ? -24.818 -7.655 -29.231 1.00 41.31 146 SER A N 1
ATOM 1080 C CA . SER A 1 146 ? -24.039 -7.861 -30.460 1.00 41.31 146 SER A CA 1
ATOM 1081 C C . SER A 1 146 ? -24.696 -7.363 -31.765 1.00 41.31 146 SER A C 1
ATOM 1083 O O . SER A 1 146 ? -24.585 -8.024 -32.791 1.00 41.31 146 SER A O 1
ATOM 1085 N N . ALA A 1 147 ? -25.407 -6.233 -31.751 1.00 38.31 147 ALA A N 1
ATOM 1086 C CA . ALA A 1 147 ? -26.266 -5.791 -32.854 1.00 38.31 147 ALA A CA 1
ATOM 1087 C C . ALA A 1 147 ? -25.769 -4.553 -33.631 1.00 38.31 147 ALA A C 1
ATOM 1089 O O . ALA A 1 147 ? -26.412 -4.174 -34.602 1.00 38.31 147 ALA A O 1
ATOM 1090 N N . GLU A 1 148 ? -24.641 -3.932 -33.271 1.00 39.69 148 GLU A N 1
ATOM 1091 C CA . GLU A 1 148 ? -24.180 -2.679 -33.911 1.00 39.69 148 GLU A CA 1
ATOM 1092 C C . GLU A 1 148 ? -22.785 -2.786 -34.556 1.00 39.69 148 GLU A C 1
ATOM 1094 O O . GLU A 1 148 ? -22.020 -1.827 -34.561 1.00 39.69 148 GLU A O 1
ATOM 1099 N N . MET A 1 149 ? -22.441 -3.952 -35.121 1.00 35.88 149 MET A N 1
ATOM 1100 C CA . MET A 1 149 ? -21.211 -4.134 -35.918 1.00 35.88 149 MET A CA 1
ATOM 1101 C C . MET A 1 149 ? -21.476 -4.369 -37.415 1.00 35.88 149 MET A C 1
ATOM 1103 O O . MET A 1 149 ? -20.626 -4.915 -38.107 1.00 35.88 149 MET A O 1
ATOM 1107 N N . GLU A 1 150 ? -22.634 -3.946 -37.927 1.00 37.62 150 GLU A N 1
ATOM 1108 C CA . GLU A 1 150 ? -22.899 -3.871 -39.371 1.00 37.62 150 GLU A CA 1
ATOM 1109 C C . GLU A 1 150 ? -23.754 -2.635 -39.697 1.00 37.62 150 GLU A C 1
ATOM 1111 O O . GLU A 1 150 ? -24.968 -2.727 -39.885 1.00 37.62 150 GLU A O 1
ATOM 1116 N N . ARG A 1 151 ? -23.120 -1.457 -39.747 1.00 37.06 151 ARG A N 1
ATOM 1117 C CA . ARG A 1 151 ? -23.548 -0.323 -40.580 1.00 37.06 151 ARG A CA 1
ATOM 1118 C C . ARG A 1 151 ? -22.395 0.625 -40.867 1.00 37.06 151 ARG A C 1
ATOM 1120 O O . ARG A 1 151 ? -21.630 0.914 -39.925 1.00 37.06 151 ARG A O 1
#

pLDDT: mean 75.95, std 18.3, range [28.61, 95.88]

Secondary structure (DSSP, 8-state):
--BSPPPPGGG-EEEEEEETEEEEE---TTTTSSEEEEEEETTEEEEEEEEEEBP-SS-TT--EEEEEEEEEE---SSSEEEEEEETTEEEEEEES--SSS--EEEETTEEEE-SS-S---BS--HHHHHHT-PPPPPTT-----S--S--

Foldseek 3Di:
DQFLDDDDQQQWQFQFDAFFKTKTFADDPPSLFWKWKWKDAQQKTKIKTAQTAHDPDPPPVDGGDHIDMDIGGHHGPFHIWIWMRGRRITMTGGVVDDPSRFTWGHHRQWTCDGVDHDTQEGRHGNNSSVVNDDYDDDDDDDDPPPDPPPD